Protein AF-A0A959X5U3-F1 (afdb_monomer)

Sequence (74 aa):
MLRSLPEAHAEVLLLAFWCDLSGVEAARALGIREGAFRARLLRARKAFLTAYDSQAGPAPEASEGVMAWIALSD

Mean predicted aligned error: 8.59 Å

Secondary structure (DSSP, 8-state):
-GGGS-HHHHHHHHHHHTS---HHHHHHHTTS-HHHHHHHHHHHHHHHHHHHHHHH---HHHHHHHHHHHHT--

pLDDT: mean 84.71, std 16.08, range [45.81, 98.25]

Solvent-accessible surface area (backbone atoms only — not comparable to full-atom values): 4250 Å² total; per-residue (Å²): 95,68,89,74,44,60,63,84,32,39,54,49,48,42,35,46,72,75,64,66,34,52,63,60,56,41,9,57,75,69,75,48,54,43,72,58,39,55,55,46,40,54,52,23,51,53,53,46,50,56,46,40,52,74,70,63,50,95,56,75,69,61,58,53,53,54,52,51,56,58,69,73,72,116

Radius of gyration: 13.22 Å; Cα contacts (8 Å, |Δi|>4): 51; chains: 1; bounding box: 31×28×28 Å

Structure (mmCIF, N/CA/C/O backbone):
data_AF-A0A959X5U3-F1
#
_entry.id   AF-A0A959X5U3-F1
#
loop_
_atom_site.group_PDB
_atom_site.id
_atom_site.type_symbol
_atom_site.label_atom_id
_atom_site.label_alt_id
_atom_site.label_comp_id
_atom_site.label_asym_id
_atom_site.label_entity_id
_atom_site.label_seq_id
_atom_site.pdbx_PDB_ins_code
_atom_site.Cartn_x
_atom_site.Cartn_y
_atom_site.Cartn_z
_atom_site.occupancy
_atom_site.B_iso_or_equiv
_atom_site.auth_seq_id
_atom_site.auth_comp_id
_atom_site.auth_asym_id
_atom_site.auth_atom_id
_atom_site.pdbx_PDB_model_num
ATOM 1 N N . MET A 1 1 ? 4.946 -8.522 -14.287 1.00 70.44 1 MET A N 1
ATOM 2 C CA . MET A 1 1 ? 5.188 -7.835 -12.997 1.00 70.44 1 MET A CA 1
ATOM 3 C C . MET A 1 1 ? 4.098 -8.072 -11.952 1.00 70.44 1 MET A C 1
ATOM 5 O O . MET A 1 1 ? 4.358 -8.848 -11.049 1.00 70.44 1 MET A O 1
ATOM 9 N N . LEU A 1 2 ? 2.878 -7.516 -12.035 1.00 80.62 2 LEU A N 1
ATOM 10 C CA . LEU A 1 2 ? 1.881 -7.762 -10.966 1.00 80.62 2 LEU A CA 1
ATOM 11 C C . LEU A 1 2 ? 1.456 -9.244 -10.876 1.00 80.62 2 LEU A C 1
ATOM 13 O O . LEU A 1 2 ? 1.390 -9.810 -9.793 1.00 80.62 2 LEU A O 1
ATOM 17 N N . ARG A 1 3 ? 1.287 -9.902 -12.033 1.00 83.69 3 ARG A N 1
ATOM 18 C CA . ARG A 1 3 ? 0.945 -11.335 -12.154 1.00 83.69 3 ARG A CA 1
ATOM 19 C C . ARG A 1 3 ? 2.017 -12.299 -11.624 1.00 83.69 3 ARG A C 1
ATOM 21 O O . ARG A 1 3 ? 1.732 -13.475 -11.462 1.00 83.69 3 ARG A O 1
ATOM 28 N N . SER A 1 4 ? 3.249 -11.826 -11.412 1.00 84.56 4 SER A N 1
ATOM 29 C CA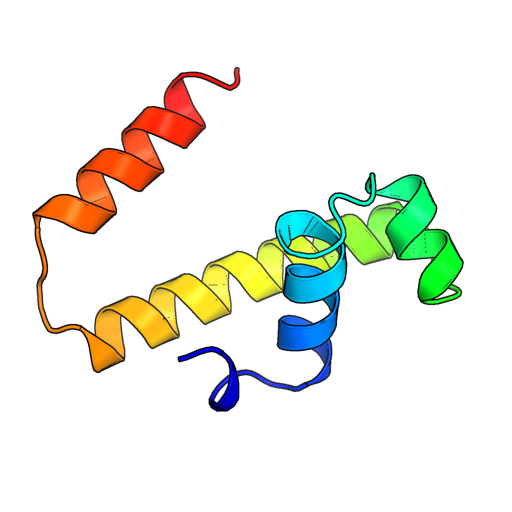 . SER A 1 4 ? 4.346 -12.643 -10.868 1.00 84.56 4 SER A CA 1
ATOM 30 C C . SER A 1 4 ? 4.470 -12.534 -9.347 1.00 84.56 4 SER A C 1
ATOM 32 O O . SER A 1 4 ? 5.329 -13.185 -8.761 1.00 84.56 4 SER A O 1
ATOM 34 N N . LEU A 1 5 ? 3.652 -11.699 -8.701 1.00 89.81 5 LEU A N 1
ATOM 35 C CA . LEU A 1 5 ? 3.610 -11.601 -7.247 1.00 89.81 5 LEU A CA 1
ATOM 36 C C . LEU A 1 5 ? 2.669 -12.656 -6.661 1.00 89.81 5 LEU A C 1
ATOM 38 O O . LEU A 1 5 ? 1.673 -13.001 -7.297 1.00 89.81 5 LEU A O 1
ATOM 42 N N . PRO A 1 6 ? 2.919 -13.112 -5.419 1.00 92.94 6 PRO A N 1
ATOM 43 C CA . PRO A 1 6 ? 1.908 -13.827 -4.654 1.00 92.94 6 PRO A CA 1
ATOM 44 C C . PRO A 1 6 ? 0.597 -13.035 -4.626 1.00 92.94 6 PRO A C 1
ATOM 46 O O . PRO A 1 6 ? 0.616 -11.817 -4.432 1.00 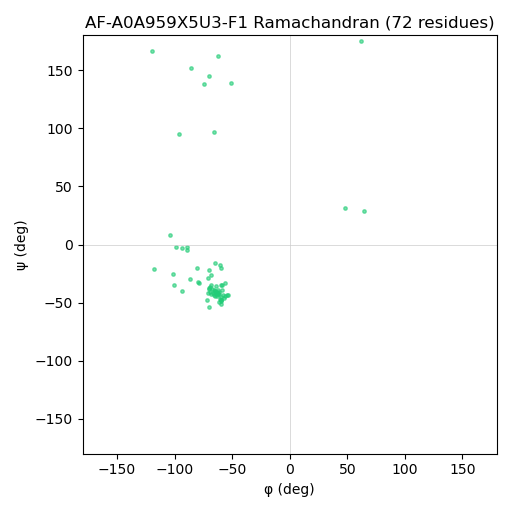92.94 6 PRO A O 1
ATOM 49 N N . GLU A 1 7 ? -0.533 -13.723 -4.769 1.00 92.62 7 GLU A N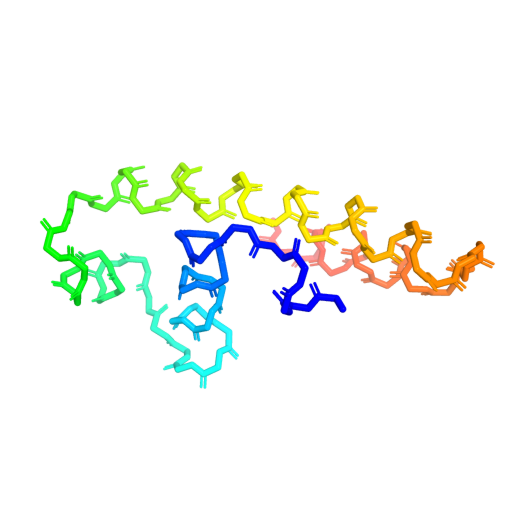 1
ATOM 50 C CA . GLU A 1 7 ? -1.865 -13.106 -4.838 1.00 92.62 7 GLU A CA 1
ATOM 51 C C . GLU A 1 7 ? -2.131 -12.177 -3.647 1.00 92.62 7 GLU A C 1
ATOM 53 O O . GLU A 1 7 ? -2.506 -11.018 -3.811 1.00 92.62 7 GLU A O 1
ATOM 58 N N . ALA A 1 8 ? -1.755 -12.634 -2.451 1.00 92.31 8 ALA A N 1
ATOM 59 C CA . ALA A 1 8 ? -1.851 -11.873 -1.214 1.00 92.31 8 ALA A CA 1
ATOM 60 C C . ALA A 1 8 ? -1.038 -10.564 -1.192 1.00 92.31 8 ALA A C 1
ATOM 62 O O . ALA A 1 8 ? -1.290 -9.749 -0.305 1.00 92.31 8 ALA A O 1
ATOM 63 N N . HIS A 1 9 ? -0.054 -10.380 -2.083 1.00 94.06 9 HIS A N 1
ATOM 64 C CA . HIS A 1 9 ? 0.689 -9.130 -2.283 1.00 94.06 9 HIS A CA 1
ATOM 65 C C . HIS A 1 9 ? 0.077 -8.274 -3.399 1.00 94.06 9 HIS A C 1
ATOM 67 O O . HIS A 1 9 ? -0.009 -7.058 -3.244 1.00 94.06 9 HIS A O 1
ATOM 73 N N . ALA A 1 10 ? -0.362 -8.889 -4.500 1.00 94.56 10 ALA A N 1
ATOM 74 C CA . ALA A 1 10 ? -1.018 -8.178 -5.598 1.00 94.56 10 ALA A CA 1
ATOM 75 C C . ALA A 1 10 ? -2.324 -7.507 -5.140 1.00 94.56 10 ALA A C 1
ATOM 77 O O . ALA A 1 10 ? -2.559 -6.342 -5.446 1.00 94.56 10 ALA A O 1
ATOM 78 N N . GLU A 1 11 ? -3.124 -8.211 -4.340 1.00 96.06 11 GLU A N 1
ATOM 79 C CA . GLU A 1 11 ? -4.400 -7.734 -3.798 1.00 96.06 11 GLU A CA 1
ATOM 80 C C . GLU A 1 11 ? -4.250 -6.435 -2.985 1.00 96.06 11 GLU A C 1
ATOM 82 O O . GLU A 1 11 ? -4.970 -5.463 -3.202 1.00 96.06 11 GLU A O 1
ATOM 87 N N . VAL A 1 12 ? -3.254 -6.370 -2.097 1.00 96.75 12 VAL A N 1
ATOM 88 C CA . VAL A 1 12 ? -2.988 -5.184 -1.257 1.00 96.75 12 VAL A CA 1
ATOM 89 C C . VAL A 1 12 ? -2.582 -3.970 -2.092 1.00 96.75 12 VAL A C 1
ATOM 91 O O . VAL A 1 12 ? -2.929 -2.843 -1.748 1.00 96.75 12 VAL A O 1
ATOM 94 N N . LEU A 1 13 ? -1.835 -4.197 -3.176 1.00 96.12 13 LEU A N 1
ATOM 95 C CA . LEU A 1 13 ? -1.422 -3.139 -4.096 1.00 96.12 13 LEU A CA 1
ATOM 96 C C . LEU A 1 13 ? -2.613 -2.627 -4.910 1.00 96.12 13 LEU A C 1
ATOM 98 O O . LEU A 1 13 ? -2.764 -1.420 -5.061 1.00 96.12 13 LEU A O 1
ATOM 102 N N . LEU A 1 14 ? -3.482 -3.522 -5.387 1.00 96.06 14 LEU A N 1
ATOM 103 C CA . LEU A 1 14 ? -4.684 -3.140 -6.131 1.00 96.06 14 LEU A CA 1
ATOM 104 C C . LEU A 1 14 ? -5.612 -2.269 -5.281 1.00 96.06 14 LEU A C 1
ATOM 106 O O . LEU A 1 14 ? -6.023 -1.203 -5.727 1.00 96.06 14 LEU A O 1
ATOM 110 N N . LEU A 1 15 ? -5.875 -2.658 -4.032 1.00 97.12 15 LEU A N 1
ATOM 111 C CA . LEU A 1 15 ? -6.733 -1.863 -3.150 1.00 97.12 15 LEU A CA 1
ATOM 112 C C . LEU A 1 15 ? -6.162 -0.464 -2.876 1.00 97.12 15 LEU A C 1
ATOM 114 O O . LEU A 1 15 ? -6.912 0.505 -2.869 1.00 97.12 15 LEU A O 1
ATOM 118 N N . ALA A 1 16 ? -4.847 -0.353 -2.673 1.00 95.38 16 ALA A N 1
ATOM 119 C CA . ALA A 1 16 ? -4.215 0.916 -2.318 1.00 95.38 16 ALA A CA 1
ATOM 120 C C . ALA A 1 16 ? -4.007 1.866 -3.508 1.00 95.38 16 ALA A C 1
ATOM 122 O O . ALA A 1 16 ? -4.039 3.073 -3.314 1.00 95.38 16 ALA A O 1
ATOM 123 N N . PHE A 1 17 ? -3.741 1.339 -4.707 1.00 94.25 17 PHE A N 1
ATOM 124 C CA . PHE A 1 17 ? -3.301 2.150 -5.851 1.00 94.25 17 PHE A CA 1
ATOM 125 C C . PHE A 1 17 ? -4.244 2.128 -7.051 1.00 94.25 17 PHE A C 1
ATOM 127 O O . PHE A 1 17 ? -4.143 2.990 -7.913 1.00 94.25 17 PHE A O 1
ATOM 134 N N . TRP A 1 18 ? -5.100 1.112 -7.162 1.00 94.38 18 TRP A N 1
ATOM 135 C CA . TRP A 1 18 ? -6.099 1.044 -8.229 1.00 94.38 18 TRP A CA 1
ATOM 136 C C . TRP A 1 18 ? -7.480 1.464 -7.730 1.00 94.38 18 TRP A C 1
ATOM 138 O O . TRP A 1 18 ? -8.255 2.058 -8.471 1.00 94.38 18 TRP A O 1
ATOM 148 N N . CYS A 1 19 ? -7.795 1.148 -6.473 1.00 96.00 19 CYS A N 1
ATOM 149 C CA . CYS A 1 19 ? -9.052 1.535 -5.835 1.00 96.00 19 CYS A CA 1
ATOM 150 C C . CYS A 1 19 ? -8.928 2.783 -4.947 1.00 96.00 19 CYS A C 1
ATOM 152 O O . CYS A 1 19 ? -9.935 3.176 -4.364 1.00 96.00 19 CYS A O 1
ATOM 154 N N . ASP A 1 20 ? -7.724 3.356 -4.811 1.00 95.56 20 ASP A N 1
ATOM 155 C CA . ASP A 1 20 ? -7.412 4.516 -3.959 1.00 95.56 20 ASP A CA 1
ATOM 156 C C . ASP A 1 20 ? -7.961 4.413 -2.522 1.00 95.56 20 ASP A C 1
ATOM 158 O O . ASP A 1 20 ? -8.303 5.412 -1.887 1.00 95.56 20 ASP A O 1
ATOM 162 N N . LEU A 1 21 ? -8.050 3.193 -1.978 1.00 97.94 21 LEU A N 1
ATOM 163 C CA . LEU A 1 21 ? -8.535 2.995 -0.618 1.00 97.94 21 LEU A CA 1
ATOM 164 C C . LEU A 1 21 ? -7.476 3.417 0.399 1.00 97.94 21 LEU A C 1
ATOM 166 O O . LEU A 1 21 ? -6.302 3.036 0.311 1.00 97.94 21 LEU A O 1
ATOM 170 N N . SER A 1 22 ? -7.916 4.105 1.451 1.00 96.25 22 SER A N 1
ATOM 171 C CA . SER A 1 22 ? -7.089 4.327 2.635 1.00 96.25 22 SER A CA 1
ATOM 172 C C . SER A 1 22 ? -6.727 3.001 3.318 1.00 96.25 22 SER A C 1
ATOM 174 O O . SER A 1 22 ? -7.387 1.971 3.152 1.00 96.25 22 SER A O 1
ATOM 176 N N . GLY A 1 23 ? -5.696 3.022 4.171 1.00 94.50 23 GLY A N 1
ATOM 177 C CA . GLY A 1 23 ? -5.280 1.831 4.920 1.00 94.50 23 GLY A CA 1
ATOM 178 C C . GLY A 1 23 ? -6.403 1.212 5.761 1.00 94.50 23 GLY A C 1
ATOM 179 O O . GLY A 1 23 ? -6.467 -0.010 5.889 1.00 94.50 23 GLY A O 1
ATOM 180 N N . VAL A 1 24 ? -7.313 2.036 6.289 1.00 97.75 24 VAL A N 1
ATOM 181 C CA . VAL A 1 24 ? -8.477 1.589 7.068 1.00 97.75 24 VAL A CA 1
ATOM 182 C C . VAL A 1 24 ? -9.520 0.921 6.172 1.00 97.75 24 VAL A C 1
ATOM 184 O O . VAL A 1 24 ? -10.006 -0.162 6.501 1.00 97.75 24 VAL A O 1
ATOM 187 N N . GLU A 1 25 ? -9.863 1.537 5.040 1.00 98.19 25 GLU A N 1
ATOM 188 C CA . GLU A 1 25 ? -10.862 1.008 4.101 1.00 98.19 25 GLU A CA 1
ATOM 189 C C . GLU A 1 25 ? -10.395 -0.301 3.473 1.00 98.19 25 GLU A C 1
ATOM 191 O O . GLU A 1 25 ? -11.143 -1.279 3.441 1.00 98.19 25 GLU A O 1
ATOM 196 N N . ALA A 1 26 ? -9.133 -0.357 3.057 1.00 98.12 26 ALA A N 1
ATOM 197 C CA . ALA A 1 26 ? -8.547 -1.554 2.483 1.00 98.12 26 ALA A CA 1
ATOM 198 C C . ALA A 1 26 ? -8.415 -2.684 3.521 1.00 98.12 26 ALA A C 1
ATOM 200 O O . ALA A 1 26 ? -8.697 -3.844 3.220 1.00 98.12 26 ALA A O 1
ATOM 201 N N . ALA A 1 27 ? -8.064 -2.368 4.773 1.00 98.06 27 ALA A N 1
ATOM 202 C CA . ALA A 1 27 ? -8.057 -3.356 5.852 1.00 98.06 27 ALA A CA 1
ATOM 203 C C . ALA A 1 27 ? -9.460 -3.914 6.135 1.00 98.06 27 ALA A C 1
ATOM 205 O O . ALA A 1 27 ? -9.611 -5.124 6.316 1.00 98.06 27 ALA A O 1
ATOM 206 N N . ARG A 1 28 ? -10.486 -3.050 6.119 1.00 98.25 28 ARG A N 1
ATOM 207 C CA . ARG A 1 28 ? -11.889 -3.458 6.258 1.00 98.25 28 ARG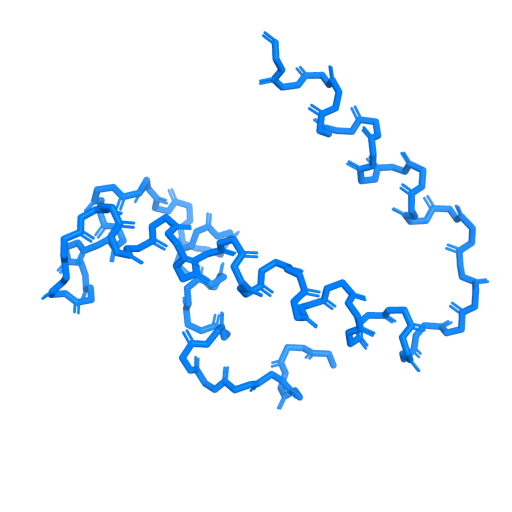 A CA 1
ATOM 208 C C . ARG A 1 28 ? -12.325 -4.362 5.105 1.00 98.25 28 ARG A C 1
ATOM 210 O O . ARG A 1 28 ? -12.940 -5.388 5.375 1.00 98.25 28 ARG A O 1
ATOM 217 N N . ALA A 1 29 ? -11.980 -4.022 3.863 1.00 97.50 29 ALA A N 1
ATOM 218 C CA . ALA A 1 29 ? -12.296 -4.835 2.687 1.00 97.50 29 ALA A CA 1
ATOM 219 C C . ALA A 1 29 ? -11.704 -6.254 2.776 1.00 97.50 29 ALA A C 1
ATOM 221 O O . ALA A 1 29 ? -12.343 -7.215 2.362 1.00 97.50 29 ALA A O 1
ATOM 222 N N . LEU A 1 30 ? -10.519 -6.391 3.380 1.00 96.69 30 LEU A N 1
ATOM 223 C CA . LEU A 1 30 ? -9.840 -7.676 3.581 1.00 96.69 30 LEU A CA 1
ATOM 224 C C . LEU A 1 30 ? -10.198 -8.387 4.898 1.00 96.69 30 LEU A C 1
ATOM 226 O O . LEU A 1 30 ? -9.671 -9.466 5.167 1.00 96.69 30 LEU A O 1
ATOM 230 N N . GLY A 1 31 ? -11.033 -7.792 5.755 1.00 97.81 31 GLY A N 1
ATOM 231 C CA . GLY A 1 31 ? -11.374 -8.361 7.063 1.00 97.81 31 GLY A CA 1
ATOM 232 C C . GLY A 1 31 ? -10.188 -8.467 8.035 1.00 97.81 31 GLY A C 1
ATOM 233 O O . GLY A 1 31 ? -10.164 -9.357 8.885 1.00 97.81 31 GLY A O 1
ATOM 234 N N . ILE A 1 32 ? -9.189 -7.583 7.923 1.00 97.75 32 ILE A N 1
ATOM 235 C CA . ILE A 1 32 ? -7.981 -7.585 8.764 1.00 97.75 32 ILE A CA 1
ATOM 236 C C . ILE A 1 32 ? -7.829 -6.288 9.563 1.00 97.75 32 ILE A C 1
ATOM 238 O O . ILE A 1 32 ? -8.473 -5.276 9.304 1.00 97.75 32 ILE A O 1
ATOM 242 N N . ARG A 1 33 ? -6.926 -6.301 10.550 1.00 98.19 33 ARG A N 1
ATOM 243 C CA . ARG A 1 33 ? -6.538 -5.082 11.277 1.00 98.19 33 ARG A CA 1
ATOM 244 C C . ARG A 1 33 ? -5.720 -4.159 10.374 1.00 98.19 33 ARG A C 1
ATOM 246 O O . ARG A 1 33 ? -4.861 -4.633 9.631 1.00 98.19 33 ARG A O 1
ATOM 253 N N . GLU A 1 34 ? -5.882 -2.848 10.535 1.00 97.88 34 GLU A N 1
ATOM 254 C CA . GLU A 1 34 ? -5.138 -1.846 9.757 1.00 97.88 34 GLU A CA 1
ATOM 255 C C . GLU A 1 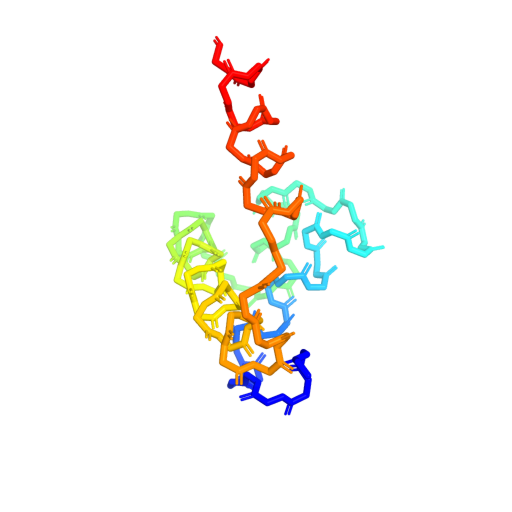34 ? -3.613 -2.034 9.838 1.00 97.88 34 GLU A C 1
ATOM 257 O O . GLU A 1 34 ? -2.925 -2.021 8.819 1.00 97.88 34 GLU A O 1
ATOM 262 N N . GLY A 1 35 ? -3.065 -2.306 11.027 1.00 97.69 35 GLY A N 1
ATOM 263 C CA . GLY A 1 35 ? -1.630 -2.581 11.174 1.00 97.69 35 GLY A CA 1
ATOM 264 C C . GLY A 1 35 ? -1.155 -3.796 10.360 1.00 97.69 35 GLY A C 1
ATOM 265 O O . GLY A 1 35 ? -0.061 -3.779 9.795 1.00 97.69 35 GLY A O 1
ATOM 266 N N . ALA A 1 36 ? -1.997 -4.829 10.230 1.00 97.44 36 ALA A N 1
ATOM 267 C CA . ALA A 1 36 ? -1.696 -5.994 9.399 1.00 97.44 36 ALA A CA 1
ATOM 268 C C . ALA A 1 36 ? -1.731 -5.642 7.904 1.00 97.44 36 ALA A C 1
ATOM 270 O O . ALA A 1 36 ? -0.868 -6.105 7.154 1.00 97.44 36 ALA A O 1
ATOM 271 N N . PHE A 1 37 ? -2.671 -4.789 7.484 1.00 98.19 37 PHE A N 1
ATOM 272 C CA . PHE A 1 37 ? -2.714 -4.251 6.124 1.00 98.19 37 PHE A CA 1
ATOM 273 C C . PHE A 1 37 ? -1.440 -3.468 5.795 1.00 98.19 37 PHE A C 1
ATOM 275 O O . PHE A 1 37 ? -0.769 -3.791 4.817 1.00 98.19 37 PHE A O 1
ATOM 282 N N . ARG A 1 38 ? -1.033 -2.520 6.652 1.00 97.50 38 ARG A N 1
ATOM 283 C CA . ARG A 1 38 ? 0.195 -1.723 6.460 1.00 97.50 38 ARG A CA 1
ATOM 284 C C . ARG A 1 38 ? 1.439 -2.608 6.324 1.00 97.50 38 ARG A C 1
ATOM 286 O O . ARG A 1 38 ? 2.242 -2.413 5.413 1.00 97.50 38 ARG A O 1
ATOM 293 N N . ALA A 1 39 ? 1.571 -3.634 7.169 1.00 98.06 39 ALA A N 1
ATOM 294 C CA . ALA A 1 39 ? 2.681 -4.585 7.085 1.00 98.06 39 ALA A CA 1
ATOM 295 C C . ALA A 1 39 ? 2.661 -5.418 5.788 1.00 98.06 39 ALA A C 1
ATOM 297 O O . ALA A 1 39 ? 3.713 -5.658 5.189 1.00 98.06 39 ALA A O 1
ATOM 298 N N . ARG A 1 40 ? 1.477 -5.859 5.334 1.00 97.25 40 ARG A N 1
ATOM 299 C CA . ARG A 1 40 ? 1.317 -6.564 4.050 1.00 97.25 40 ARG A CA 1
ATOM 300 C C . ARG A 1 40 ? 1.646 -5.650 2.871 1.00 97.25 40 ARG A C 1
ATOM 302 O O . ARG A 1 40 ? 2.377 -6.084 1.987 1.00 97.25 40 ARG A O 1
ATOM 309 N N . LEU A 1 41 ? 1.189 -4.400 2.891 1.00 97.62 41 LEU A N 1
ATOM 310 C CA . LEU A 1 41 ? 1.449 -3.419 1.841 1.00 97.62 41 LEU A CA 1
ATOM 311 C C . LEU A 1 41 ? 2.945 -3.105 1.714 1.00 97.62 41 LEU A C 1
ATOM 313 O O . LEU A 1 41 ? 3.473 -3.086 0.606 1.00 97.62 41 LEU A O 1
ATOM 317 N N . LEU A 1 42 ? 3.654 -2.935 2.835 1.00 97.44 42 LEU A N 1
ATOM 318 C CA . LEU A 1 42 ? 5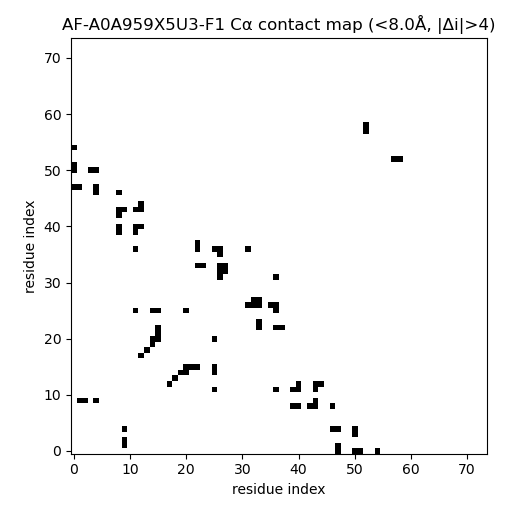.103 -2.720 2.820 1.00 97.44 42 LEU A CA 1
ATOM 319 C C . LEU A 1 42 ? 5.849 -3.898 2.175 1.00 97.44 42 LEU A C 1
ATOM 321 O O . LEU A 1 42 ? 6.732 -3.696 1.342 1.00 97.44 42 LEU A O 1
ATOM 325 N N . ARG A 1 43 ? 5.488 -5.138 2.534 1.00 96.88 43 ARG A N 1
ATOM 326 C CA . ARG A 1 43 ? 6.074 -6.344 1.924 1.00 96.88 43 ARG A CA 1
ATOM 327 C C . ARG A 1 43 ? 5.730 -6.458 0.443 1.00 96.88 43 ARG A C 1
ATOM 329 O O . ARG A 1 43 ? 6.613 -6.764 -0.353 1.00 96.88 43 ARG A O 1
ATOM 336 N N . ALA A 1 44 ? 4.487 -6.158 0.076 1.00 96.19 44 ALA A N 1
ATOM 337 C CA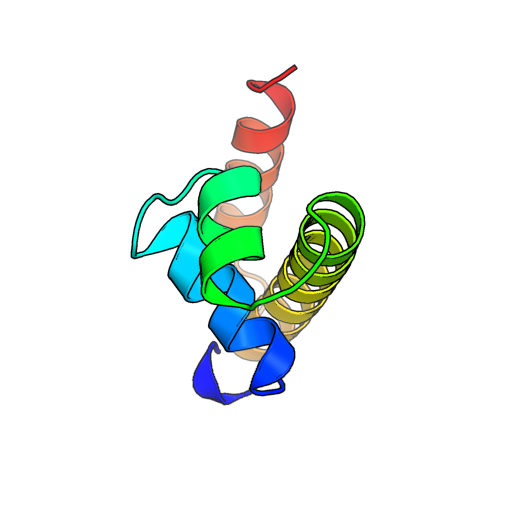 . ALA A 1 44 ? 4.039 -6.166 -1.308 1.00 96.19 44 ALA A CA 1
ATOM 338 C C . ALA A 1 44 ? 4.805 -5.147 -2.162 1.00 96.19 44 ALA A C 1
ATOM 340 O O . ALA A 1 44 ? 5.249 -5.499 -3.250 1.00 96.19 44 ALA A O 1
ATOM 341 N N . ARG A 1 45 ? 5.050 -3.930 -1.651 1.00 95.81 45 ARG A N 1
ATOM 342 C CA . ARG A 1 45 ? 5.886 -2.918 -2.322 1.00 95.81 45 ARG A CA 1
ATOM 343 C C . ARG A 1 45 ? 7.309 -3.421 -2.555 1.00 95.81 45 ARG A C 1
ATOM 345 O O . ARG A 1 45 ? 7.803 -3.323 -3.671 1.00 95.81 45 ARG A O 1
ATOM 352 N N . LYS A 1 46 ? 7.951 -4.009 -1.539 1.00 94.38 46 LYS A N 1
ATOM 353 C CA . LYS A 1 46 ? 9.302 -4.583 -1.686 1.00 94.38 46 LYS A CA 1
ATOM 354 C C . LYS A 1 46 ? 9.337 -5.688 -2.741 1.00 94.38 46 LYS A C 1
ATOM 356 O O . LYS A 1 46 ? 10.185 -5.659 -3.623 1.00 94.38 46 LYS A O 1
ATOM 361 N N . ALA A 1 47 ? 8.391 -6.624 -2.679 1.00 91.81 47 ALA A N 1
ATOM 362 C CA . ALA A 1 47 ? 8.298 -7.713 -3.645 1.00 91.81 47 ALA A CA 1
ATOM 363 C C . ALA A 1 47 ? 8.034 -7.196 -5.069 1.00 91.81 47 ALA A C 1
ATOM 365 O O . ALA A 1 47 ? 8.621 -7.706 -6.021 1.00 91.81 47 ALA A O 1
ATOM 366 N N . PHE A 1 48 ? 7.186 -6.172 -5.212 1.00 92.19 48 PHE A N 1
ATOM 367 C CA . PHE A 1 48 ? 6.931 -5.517 -6.490 1.00 92.19 48 PHE A CA 1
ATOM 368 C C . PHE A 1 48 ? 8.201 -4.889 -7.054 1.00 92.19 48 PHE A C 1
ATOM 370 O O . PHE A 1 48 ? 8.519 -5.171 -8.200 1.00 92.19 48 PHE A O 1
ATOM 377 N N . LEU A 1 49 ? 8.943 -4.112 -6.258 1.00 89.75 49 LEU A N 1
ATOM 378 C CA . LEU A 1 49 ? 10.196 -3.487 -6.691 1.00 89.75 49 LEU A CA 1
ATOM 379 C C . LEU A 1 49 ? 11.220 -4.537 -7.133 1.00 89.75 49 LEU A C 1
ATOM 381 O O . LEU A 1 49 ? 11.708 -4.471 -8.251 1.00 89.75 49 LEU A O 1
ATOM 385 N N . THR A 1 50 ? 11.445 -5.587 -6.339 1.00 89.44 50 THR A N 1
ATOM 386 C CA . THR A 1 50 ? 12.347 -6.682 -6.734 1.00 89.44 50 THR A CA 1
ATOM 387 C C . THR A 1 50 ? 11.913 -7.352 -8.042 1.00 89.44 50 THR A C 1
ATOM 389 O O . THR A 1 50 ? 12.742 -7.623 -8.912 1.00 89.44 50 THR A O 1
ATOM 392 N N . ALA A 1 51 ? 10.614 -7.623 -8.206 1.00 88.00 51 ALA A N 1
ATOM 393 C CA . ALA A 1 51 ? 10.078 -8.223 -9.426 1.00 88.00 51 ALA A CA 1
ATOM 394 C C . ALA A 1 51 ? 10.099 -7.261 -10.626 1.00 88.00 51 ALA A C 1
ATOM 396 O O . ALA A 1 51 ? 10.166 -7.731 -11.764 1.00 88.00 51 ALA A O 1
ATOM 397 N N . TYR A 1 52 ? 10.010 -5.953 -10.373 1.00 86.44 52 TYR A N 1
ATOM 398 C CA . TYR A 1 52 ? 10.108 -4.884 -11.358 1.00 86.44 52 TYR A CA 1
ATOM 399 C C . TYR A 1 52 ? 11.546 -4.788 -11.872 1.00 86.44 52 TYR A C 1
ATOM 401 O O . TYR A 1 52 ? 11.771 -4.969 -13.063 1.00 86.44 52 TYR A O 1
ATOM 409 N N . ASP A 1 53 ? 12.521 -4.660 -10.974 1.00 84.56 53 ASP A N 1
ATOM 410 C CA . ASP A 1 53 ? 13.950 -4.592 -11.306 1.00 84.56 53 ASP A CA 1
ATOM 411 C C . ASP A 1 53 ? 14.420 -5.842 -12.064 1.00 84.56 53 ASP A C 1
ATOM 413 O O . ASP A 1 53 ? 15.157 -5.756 -13.045 1.00 84.56 53 ASP A O 1
ATOM 417 N N . SER A 1 54 ? 13.925 -7.019 -11.664 1.00 81.12 54 SER A N 1
ATOM 418 C CA . SER A 1 54 ? 14.254 -8.291 -12.324 1.00 81.12 54 SER A CA 1
ATOM 419 C C . SER A 1 54 ? 13.679 -8.415 -13.743 1.00 81.12 54 SER A C 1
ATOM 421 O O . SER A 1 54 ? 14.208 -9.178 -14.545 1.00 81.12 54 SER A O 1
ATOM 423 N N . GLN A 1 55 ? 12.580 -7.716 -14.056 1.00 75.25 55 GLN A N 1
ATOM 424 C CA . GLN A 1 55 ? 11.911 -7.772 -15.367 1.00 75.25 55 GLN A CA 1
ATOM 425 C C . GLN A 1 55 ? 12.242 -6.574 -16.268 1.00 75.25 55 GLN A C 1
ATOM 427 O O . GLN A 1 55 ? 12.132 -6.701 -17.484 1.00 75.25 55 GLN A O 1
ATOM 432 N N . ALA A 1 56 ? 12.616 -5.427 -15.701 1.00 67.38 56 ALA A N 1
ATOM 433 C CA . ALA A 1 56 ? 12.888 -4.204 -16.451 1.00 67.38 56 ALA A CA 1
ATOM 434 C C . ALA A 1 56 ? 14.295 -4.173 -17.079 1.00 67.38 56 ALA A C 1
ATOM 436 O O . ALA A 1 56 ? 14.526 -3.397 -18.003 1.00 67.38 56 ALA A O 1
ATOM 437 N N . GLY A 1 57 ? 15.249 -4.982 -16.589 1.00 59.91 57 GLY A N 1
ATOM 438 C CA . GLY A 1 57 ? 16.668 -4.633 -16.748 1.00 59.91 57 GLY A CA 1
ATOM 439 C C . GLY A 1 57 ? 16.972 -3.306 -16.023 1.00 59.91 57 GLY A C 1
ATOM 440 O O . GLY A 1 57 ? 16.055 -2.690 -15.481 1.00 59.91 57 GLY A O 1
ATOM 441 N N . PRO A 1 58 ? 18.230 -2.835 -15.946 1.00 50.69 58 PRO A N 1
ATOM 442 C CA . PRO A 1 58 ? 18.525 -1.570 -15.281 1.00 50.69 58 PRO A CA 1
ATOM 443 C C . PRO A 1 58 ? 17.882 -0.423 -16.073 1.00 50.69 58 PRO A C 1
ATOM 445 O O . 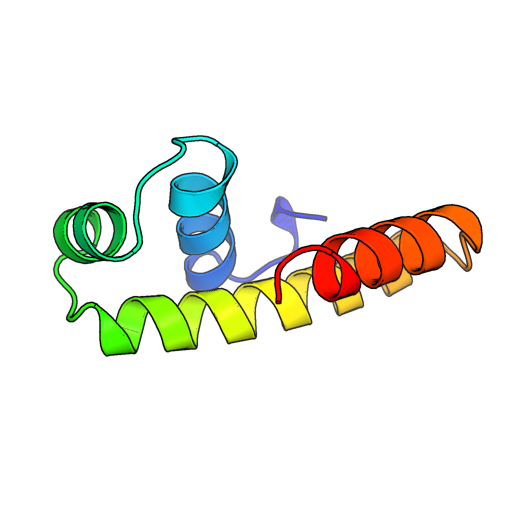PRO A 1 58 ? 18.440 0.049 -17.057 1.00 50.69 58 PRO A O 1
ATOM 448 N N . ALA A 1 59 ? 16.693 0.006 -15.653 1.00 55.41 59 ALA A N 1
ATOM 449 C CA . ALA A 1 59 ? 16.058 1.232 -16.105 1.00 55.41 59 ALA A CA 1
ATOM 450 C C . ALA A 1 59 ? 16.390 2.321 -15.067 1.00 55.41 59 ALA 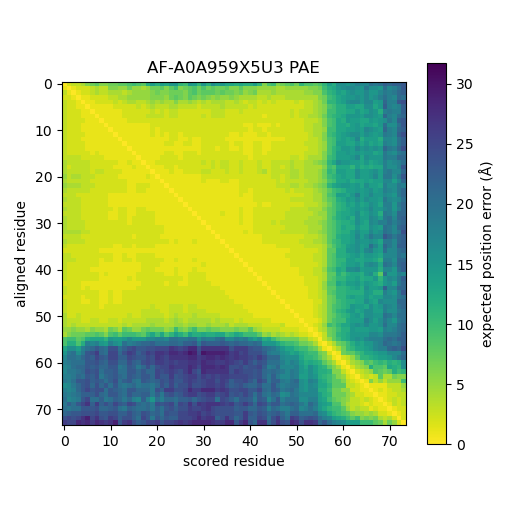A C 1
ATOM 452 O O . ALA A 1 59 ? 15.712 2.400 -14.038 1.00 55.41 59 ALA A O 1
ATOM 453 N N . PRO A 1 60 ? 17.449 3.128 -15.281 1.00 55.56 60 PRO A N 1
ATOM 454 C CA . PRO A 1 60 ? 17.943 4.097 -14.294 1.00 55.56 60 PRO A CA 1
ATOM 455 C C . PRO A 1 60 ? 16.896 5.154 -13.897 1.00 55.56 60 PRO A C 1
ATOM 457 O O . PRO A 1 60 ? 16.960 5.728 -12.817 1.00 55.56 60 PRO A O 1
ATOM 460 N N . GLU A 1 61 ? 15.882 5.343 -14.734 1.00 59.09 61 GLU A N 1
ATOM 461 C CA . GLU A 1 61 ? 14.949 6.473 -14.715 1.00 59.09 61 GLU A CA 1
ATOM 462 C C . GLU A 1 61 ? 13.761 6.241 -13.759 1.00 59.09 61 GLU A C 1
ATOM 464 O O . GLU A 1 61 ? 13.233 7.172 -13.153 1.00 59.09 61 GLU A O 1
ATOM 469 N N . ALA A 1 62 ? 13.356 4.979 -13.563 1.00 56.38 62 ALA A N 1
ATOM 470 C CA . ALA A 1 62 ? 12.234 4.628 -12.687 1.00 56.38 62 ALA A CA 1
ATOM 471 C C . ALA A 1 62 ? 12.627 4.615 -11.199 1.00 56.38 62 ALA A C 1
ATOM 473 O O . ALA A 1 62 ? 11.813 4.951 -10.338 1.00 56.38 62 ALA A O 1
ATOM 474 N N . SER A 1 63 ? 13.876 4.253 -10.892 1.00 57.59 63 SER A N 1
ATOM 475 C CA . SER A 1 63 ? 14.377 4.194 -9.513 1.00 57.59 63 SER A CA 1
ATOM 476 C C . SER A 1 63 ? 14.534 5.597 -8.910 1.00 57.59 63 SER A C 1
ATOM 478 O O . SER A 1 63 ? 14.171 5.830 -7.758 1.00 57.59 63 SER A O 1
ATOM 480 N N . GLU A 1 64 ? 14.964 6.569 -9.718 1.00 59.25 64 GLU A N 1
ATOM 481 C CA . GLU A 1 64 ? 15.110 7.970 -9.309 1.00 59.25 64 GLU A CA 1
ATOM 482 C C . GLU A 1 64 ? 13.749 8.641 -9.046 1.00 59.25 64 GLU A C 1
ATOM 484 O O . GLU A 1 64 ? 13.561 9.287 -8.014 1.00 59.25 64 GLU A O 1
ATOM 489 N N . GLY A 1 65 ? 12.752 8.395 -9.908 1.00 64.38 65 GLY A N 1
ATOM 490 C CA . GLY A 1 65 ? 11.397 8.931 -9.740 1.00 64.38 65 GLY A CA 1
ATOM 491 C C . GLY A 1 65 ? 10.658 8.389 -8.510 1.00 64.38 65 GLY A C 1
ATOM 492 O O . GLY A 1 65 ? 9.983 9.142 -7.807 1.00 64.38 65 GLY A O 1
ATOM 493 N N . VAL A 1 66 ? 10.815 7.096 -8.199 1.00 62.81 66 VAL A N 1
ATOM 494 C CA . VAL A 1 66 ? 10.197 6.483 -7.009 1.00 62.81 66 VAL A CA 1
ATOM 495 C C . VAL A 1 66 ? 10.843 6.999 -5.720 1.00 62.81 66 VAL A C 1
ATOM 497 O O . VAL A 1 66 ? 10.131 7.292 -4.758 1.00 62.81 66 VAL A O 1
ATOM 500 N N . MET A 1 67 ? 12.169 7.157 -5.696 1.00 65.06 67 MET A N 1
ATOM 501 C CA . MET A 1 67 ? 12.882 7.694 -4.530 1.00 65.06 67 MET A CA 1
ATOM 502 C C . MET A 1 67 ? 12.584 9.181 -4.305 1.00 65.06 67 MET A C 1
ATOM 504 O O . MET A 1 67 ? 12.404 9.594 -3.160 1.00 65.06 67 MET A O 1
ATOM 508 N N . ALA A 1 68 ? 12.441 9.965 -5.377 1.00 64.25 68 ALA A N 1
ATOM 509 C CA . ALA A 1 68 ? 12.017 11.361 -5.297 1.00 64.25 68 ALA A CA 1
ATOM 510 C C . ALA A 1 68 ? 10.595 11.503 -4.728 1.00 64.25 68 ALA A C 1
ATOM 512 O O . ALA A 1 68 ? 10.350 12.349 -3.872 1.00 64.25 68 ALA A O 1
ATOM 513 N N . TRP A 1 69 ? 9.662 10.642 -5.141 1.00 59.78 69 TRP A N 1
ATOM 514 C CA . TRP A 1 69 ? 8.282 10.682 -4.649 1.00 59.78 69 TRP A CA 1
ATOM 515 C C . TRP A 1 69 ? 8.161 10.291 -3.166 1.00 59.78 69 TRP A C 1
ATOM 517 O O . TRP A 1 69 ? 7.367 10.877 -2.430 1.00 59.78 69 TRP A O 1
ATOM 527 N N . ILE A 1 70 ? 8.987 9.345 -2.702 1.00 68.00 70 ILE A N 1
ATOM 528 C CA . ILE A 1 70 ? 9.073 8.980 -1.279 1.00 68.00 70 ILE A CA 1
ATOM 529 C C . ILE A 1 70 ? 9.644 10.140 -0.449 1.00 68.00 70 ILE A C 1
ATOM 531 O O . ILE A 1 70 ? 9.113 10.424 0.618 1.00 68.00 70 ILE A O 1
ATOM 535 N N . ALA A 1 71 ? 10.671 10.837 -0.944 1.00 66.88 71 ALA A N 1
ATOM 536 C CA . ALA A 1 71 ? 11.308 11.953 -0.237 1.00 66.88 71 ALA A CA 1
ATOM 537 C C . ALA A 1 71 ? 10.433 13.219 -0.126 1.00 66.88 71 ALA A C 1
ATOM 539 O O . ALA A 1 71 ? 10.668 14.048 0.743 1.00 66.88 71 ALA A O 1
ATOM 540 N N . LEU A 1 72 ? 9.439 13.374 -1.005 1.00 57.34 72 LEU A N 1
ATOM 541 C CA . LEU A 1 72 ? 8.475 14.484 -1.001 1.00 57.34 72 LEU A CA 1
ATOM 542 C C . LEU A 1 72 ? 7.227 14.219 -0.142 1.00 57.34 72 LEU A C 1
ATOM 544 O O . LEU A 1 72 ? 6.372 15.095 -0.039 1.00 57.34 72 LEU A O 1
ATOM 548 N N . SER A 1 73 ? 7.096 13.014 0.420 1.00 51.97 73 SER A N 1
ATOM 549 C CA . SER A 1 73 ? 5.920 12.590 1.194 1.00 51.97 73 SER A CA 1
ATOM 550 C C . SER A 1 73 ? 6.146 12.571 2.719 1.00 51.97 73 SER A C 1
ATOM 552 O O . SER A 1 73 ? 5.272 12.075 3.432 1.00 51.97 73 SER A O 1
ATOM 554 N N . ASP A 1 74 ? 7.286 13.089 3.197 1.00 45.81 74 ASP A N 1
ATOM 555 C CA . ASP A 1 74 ? 7.612 13.386 4.611 1.00 45.81 74 ASP A CA 1
ATOM 556 C C . ASP A 1 74 ? 7.418 14.889 4.899 1.00 45.81 74 ASP A C 1
ATOM 558 O O . ASP A 1 74 ? 6.955 15.230 6.014 1.00 45.81 74 ASP A O 1
#

Foldseek 3Di:
DLVPDDPLLSLLCCCCPVVVDDLVRSCVVVVHDSVVSVVSPVVSVVVCVVVCCVPVPPPVPVVVVVVVVVVVVD

Nearest PDB structures (foldseek):
  3hug-assembly6_K  TM=9.892E-01  e=8.615E-03  Mycobacterium tuberculosis H37Rv
  3hug-assembly4_M  TM=9.930E-01  e=1.316E-02  Mycobacterium tuberculosis H37Rv
  6dvb-assembly1_F  TM=9.579E-01  e=1.780E-02  Mycobacterium tuberculosis H37Rv
  3vfz-assembly3_A  TM=9.147E-01  e=1.316E-02  Mycobacterium tuberculosis
  1xsv-assembly1_B  TM=6.827E-01  e=2.400E-01  Staphylococcus aureus